Protein AF-A0A939I6L3-F1 (afdb_monomer)

Structure (mmCIF, N/CA/C/O backbone):
data_AF-A0A939I6L3-F1
#
_entry.id   AF-A0A939I6L3-F1
#
loop_
_atom_site.group_PDB
_atom_site.id
_atom_site.type_symbol
_atom_site.label_atom_id
_atom_site.label_alt_id
_atom_site.label_comp_id
_atom_site.label_asym_id
_atom_site.label_entity_id
_atom_site.label_seq_id
_atom_site.pdbx_PDB_ins_code
_atom_site.Cartn_x
_atom_site.Cartn_y
_atom_site.Cartn_z
_atom_site.occupancy
_atom_site.B_iso_or_equiv
_atom_site.auth_seq_id
_atom_site.auth_comp_id
_atom_site.auth_asym_id
_atom_site.auth_atom_id
_atom_site.pdbx_PDB_model_num
ATOM 1 N N . MET A 1 1 ? 7.924 -16.724 -8.239 1.00 59.38 1 MET A N 1
ATOM 2 C CA . MET A 1 1 ? 8.198 -15.270 -8.317 1.00 59.38 1 MET A CA 1
ATOM 3 C C . MET A 1 1 ? 8.837 -14.979 -9.667 1.00 59.38 1 MET A C 1
ATOM 5 O O . MET A 1 1 ? 9.495 -15.870 -10.185 1.00 59.38 1 MET A O 1
ATOM 9 N N . LEU A 1 2 ? 8.618 -13.796 -10.252 1.00 70.62 2 LEU A N 1
ATOM 10 C CA . LEU A 1 2 ? 9.364 -13.374 -11.448 1.00 70.62 2 LEU A CA 1
ATOM 11 C C . LEU A 1 2 ? 10.848 -13.211 -11.091 1.00 70.62 2 LEU A C 1
ATOM 13 O O . LEU A 1 2 ? 11.149 -12.801 -9.969 1.00 70.62 2 LEU A O 1
ATOM 17 N N . ALA A 1 3 ? 11.750 -13.502 -12.032 1.00 82.00 3 ALA A N 1
ATOM 18 C CA . ALA A 1 3 ? 13.159 -13.151 -11.877 1.00 82.00 3 ALA A CA 1
ATOM 19 C C . ALA A 1 3 ? 13.302 -11.616 -11.743 1.00 82.00 3 ALA A C 1
ATOM 21 O O . ALA A 1 3 ? 12.543 -10.891 -12.404 1.00 82.00 3 ALA A O 1
ATOM 22 N N . PRO A 1 4 ? 14.227 -11.106 -10.906 1.00 78.12 4 PRO A N 1
ATOM 23 C CA . PRO A 1 4 ? 14.408 -9.669 -10.677 1.00 78.12 4 PRO A CA 1
AT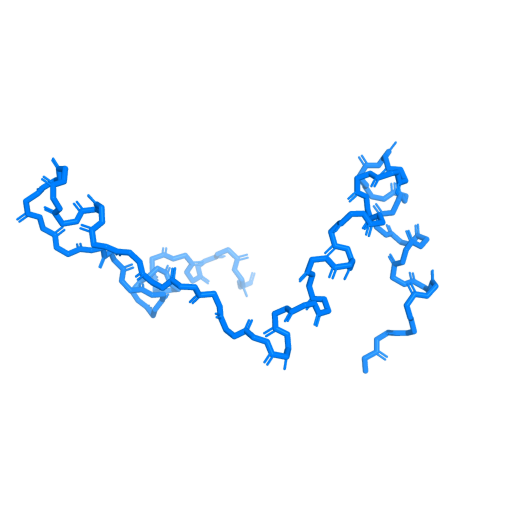OM 24 C C . PRO A 1 4 ? 14.566 -8.861 -11.970 1.00 78.12 4 PRO A C 1
ATOM 26 O O . PRO A 1 4 ? 13.944 -7.812 -12.132 1.00 78.12 4 PRO A O 1
ATOM 29 N N . GLU A 1 5 ? 15.316 -9.389 -12.933 1.00 83.69 5 GLU A N 1
ATOM 30 C CA . GLU A 1 5 ? 15.563 -8.759 -14.229 1.00 83.69 5 GLU A CA 1
ATOM 31 C C . GLU A 1 5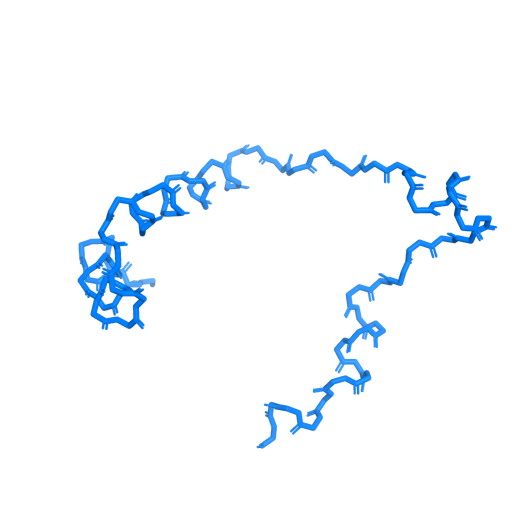 ? 14.286 -8.640 -15.069 1.00 83.69 5 GLU A C 1
ATOM 33 O O . G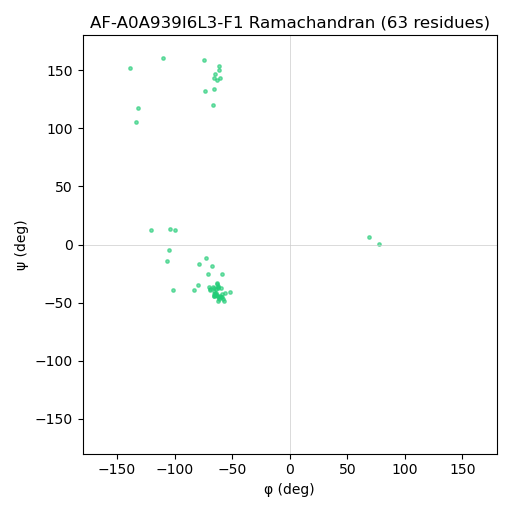LU A 1 5 ? 14.009 -7.584 -15.637 1.00 83.69 5 GLU A O 1
ATOM 38 N N . THR A 1 6 ? 13.446 -9.678 -15.071 1.00 88.31 6 THR A N 1
ATOM 39 C CA . THR A 1 6 ? 12.143 -9.650 -15.750 1.00 88.31 6 THR A CA 1
ATOM 40 C C . THR A 1 6 ? 11.185 -8.656 -15.092 1.00 88.31 6 THR A C 1
ATOM 42 O O . THR A 1 6 ? 10.403 -7.997 -15.779 1.00 88.31 6 THR A O 1
ATOM 45 N N . ALA A 1 7 ? 11.220 -8.534 -13.761 1.00 85.00 7 ALA A N 1
ATOM 46 C CA . ALA A 1 7 ? 10.419 -7.542 -13.049 1.00 85.00 7 ALA A CA 1
ATOM 47 C C . ALA A 1 7 ? 10.873 -6.114 -13.392 1.00 85.00 7 ALA A C 1
ATOM 49 O O . ALA A 1 7 ? 10.034 -5.270 -13.698 1.00 85.00 7 ALA A O 1
ATOM 50 N N . ARG A 1 8 ? 12.188 -5.867 -13.414 1.00 86.94 8 ARG A N 1
ATOM 51 C CA . ARG A 1 8 ? 12.796 -4.581 -13.784 1.00 86.94 8 ARG A CA 1
ATOM 52 C C . ARG A 1 8 ? 12.390 -4.129 -15.183 1.00 86.94 8 ARG A C 1
ATOM 54 O O . ARG A 1 8 ? 11.941 -2.997 -15.346 1.00 86.94 8 ARG A O 1
ATOM 61 N N . GLU A 1 9 ? 12.488 -5.003 -16.181 1.00 89.62 9 GLU A N 1
ATOM 62 C CA . GLU A 1 9 ? 12.118 -4.683 -17.568 1.00 89.62 9 GLU A CA 1
ATOM 63 C C . GLU A 1 9 ? 10.633 -4.336 -17.703 1.00 89.62 9 GLU A C 1
ATOM 65 O O . GLU A 1 9 ? 10.283 -3.295 -18.259 1.00 89.62 9 GLU A O 1
ATOM 70 N N . ARG A 1 10 ? 9.751 -5.164 -17.130 1.00 92.06 10 ARG A N 1
ATOM 71 C CA . ARG A 1 10 ? 8.298 -4.948 -17.206 1.00 92.06 10 ARG A CA 1
ATOM 72 C C . ARG A 1 10 ? 7.854 -3.687 -16.474 1.00 92.06 10 ARG A C 1
ATOM 74 O O . ARG A 1 10 ? 7.021 -2.948 -16.990 1.00 92.06 10 ARG A O 1
ATOM 81 N N . LEU A 1 11 ? 8.396 -3.437 -15.284 1.00 90.19 11 LEU A N 1
ATOM 82 C CA . LEU A 1 11 ? 8.054 -2.253 -14.499 1.00 90.19 11 LEU A CA 1
ATOM 83 C C . LEU A 1 11 ? 8.612 -0.980 -15.136 1.00 90.19 11 LEU A C 1
ATOM 85 O O . LEU A 1 11 ? 7.923 0.032 -15.144 1.00 90.19 11 LEU A O 1
ATOM 89 N N . THR A 1 12 ? 9.806 -1.033 -15.733 1.00 93.62 12 THR A N 1
ATOM 90 C CA . THR A 1 12 ? 10.369 0.120 -16.456 1.00 93.62 12 THR A CA 1
ATOM 91 C C . THR A 1 12 ? 9.519 0.461 -17.672 1.00 93.62 12 THR A C 1
ATOM 93 O O . THR A 1 12 ? 9.198 1.626 -17.876 1.00 93.62 12 THR A O 1
ATOM 96 N N . ALA A 1 13 ? 9.081 -0.545 -18.435 1.00 93.50 13 ALA A N 1
ATOM 97 C CA . ALA A 1 13 ? 8.166 -0.330 -19.553 1.00 93.50 13 ALA A CA 1
ATOM 98 C C . ALA A 1 13 ? 6.811 0.254 -19.106 1.00 93.50 13 ALA A C 1
ATOM 100 O O . ALA A 1 13 ? 6.239 1.076 -19.814 1.00 93.50 13 ALA A O 1
ATOM 101 N N . ALA A 1 14 ? 6.305 -0.146 -17.933 1.00 92.44 14 ALA A N 1
ATOM 102 C CA . ALA A 1 14 ? 5.019 0.321 -17.414 1.00 92.44 14 ALA A CA 1
ATOM 103 C C . ALA A 1 14 ? 5.074 1.715 -16.763 1.00 92.44 14 ALA A C 1
ATOM 105 O O . ALA A 1 14 ? 4.096 2.454 -16.828 1.00 92.44 14 ALA A O 1
ATOM 106 N N . TRP A 1 15 ? 6.174 2.059 -16.087 1.00 91.75 15 TRP A N 1
ATOM 107 C CA . TRP A 1 15 ? 6.287 3.280 -15.275 1.00 91.75 15 TRP A CA 1
ATOM 108 C C . TRP A 1 15 ? 7.168 4.362 -15.908 1.00 91.75 15 TRP A C 1
ATOM 110 O O . TRP A 1 15 ? 7.119 5.506 -15.471 1.00 91.75 15 TRP A O 1
ATOM 120 N N . GLY A 1 16 ? 7.960 4.023 -16.929 1.00 92.50 16 GLY A N 1
ATOM 121 C CA . GLY A 1 16 ? 8.752 4.974 -17.715 1.00 92.50 16 GLY A CA 1
ATOM 122 C C . GLY A 1 16 ? 10.039 5.480 -17.055 1.00 92.50 16 GLY A C 1
ATOM 123 O O . GLY A 1 16 ? 10.754 6.262 -17.674 1.00 92.50 16 GLY A O 1
ATOM 124 N N . ASP A 1 17 ? 10.367 5.036 -15.837 1.00 93.06 17 ASP A N 1
ATOM 125 C CA . ASP A 1 17 ? 11.555 5.475 -15.094 1.00 93.06 17 ASP A CA 1
ATOM 126 C C . ASP A 1 17 ? 12.310 4.276 -14.498 1.00 93.06 17 ASP A C 1
ATOM 128 O O . ASP A 1 17 ? 11.895 3.666 -13.509 1.00 93.06 17 ASP A O 1
ATOM 132 N N . ALA A 1 18 ? 13.450 3.946 -15.108 1.00 90.19 18 ALA A N 1
ATOM 133 C CA . ALA A 1 18 ? 14.287 2.828 -14.690 1.00 90.19 18 ALA A CA 1
ATOM 134 C C . ALA A 1 18 ? 14.907 3.036 -13.298 1.00 90.19 18 ALA A C 1
ATOM 136 O O . ALA A 1 18 ? 15.000 2.088 -12.519 1.00 90.19 18 ALA A O 1
ATOM 137 N N . ALA A 1 19 ? 15.311 4.264 -12.955 1.00 91.75 19 ALA A N 1
ATOM 138 C CA . ALA A 1 19 ? 15.929 4.551 -11.663 1.00 91.75 19 ALA A CA 1
ATOM 139 C C . ALA A 1 19 ? 14.907 4.415 -10.526 1.00 91.75 19 ALA A C 1
ATOM 141 O O . ALA A 1 19 ? 15.209 3.867 -9.460 1.00 91.75 19 ALA A O 1
ATOM 142 N N . PHE A 1 20 ? 13.672 4.849 -10.774 1.00 92.25 20 PHE A N 1
ATOM 143 C CA . PHE A 1 20 ? 12.563 4.650 -9.850 1.00 92.25 20 PHE A CA 1
ATOM 144 C C . PHE A 1 20 ? 12.243 3.162 -9.642 1.00 92.25 20 PHE A C 1
ATOM 146 O O . PHE A 1 20 ? 12.068 2.720 -8.502 1.00 92.25 20 PHE A O 1
ATOM 153 N N . VAL A 1 21 ? 12.215 2.372 -10.720 1.00 93.56 21 VAL A N 1
ATOM 154 C CA . VAL A 1 21 ? 11.987 0.919 -10.653 1.00 93.56 21 VAL A CA 1
ATOM 155 C C . VAL A 1 21 ? 13.072 0.221 -9.840 1.00 93.56 21 VAL A C 1
ATOM 157 O O . VAL A 1 21 ? 12.742 -0.550 -8.937 1.00 93.56 21 VAL A O 1
ATOM 160 N N . GLU A 1 22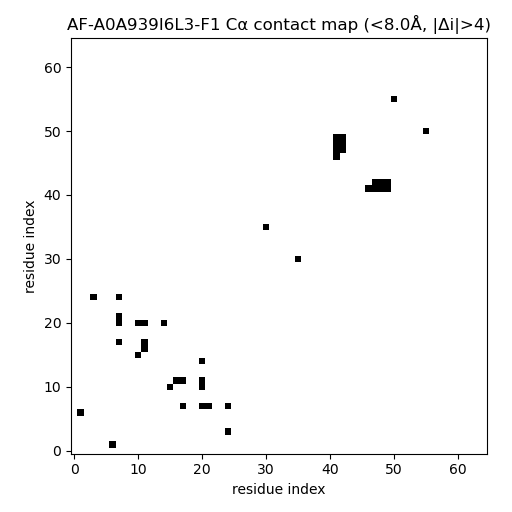 ? 14.344 0.538 -10.087 1.00 91.69 22 GLU A N 1
ATOM 161 C CA . GLU A 1 22 ? 15.467 -0.011 -9.320 1.00 91.69 22 GLU A CA 1
ATOM 162 C C . GLU A 1 22 ? 15.347 0.294 -7.826 1.00 91.69 22 GLU A C 1
ATOM 164 O O . GLU A 1 22 ? 15.472 -0.600 -6.983 1.00 91.69 22 GLU A O 1
ATOM 169 N N . SER A 1 23 ? 15.043 1.548 -7.485 1.00 92.00 23 SER A N 1
ATOM 170 C CA . SER A 1 23 ? 14.830 1.966 -6.098 1.00 92.00 23 SER A CA 1
ATOM 171 C C . SER A 1 23 ? 13.696 1.175 -5.434 1.00 92.00 23 SER A C 1
ATOM 173 O O . SER A 1 23 ? 13.837 0.691 -4.307 1.00 92.00 23 SER A O 1
ATOM 175 N N . ARG A 1 24 ? 12.585 0.952 -6.149 1.00 91.88 24 ARG A N 1
ATOM 176 C CA . ARG A 1 24 ? 11.447 0.181 -5.629 1.00 91.88 24 ARG A CA 1
ATOM 177 C C . ARG A 1 24 ? 11.728 -1.303 -5.467 1.00 91.88 24 ARG A C 1
ATOM 179 O O . ARG A 1 24 ? 11.275 -1.878 -4.475 1.00 91.88 24 ARG A O 1
ATOM 186 N N . LEU A 1 25 ? 12.460 -1.921 -6.389 1.00 90.31 25 LEU A N 1
ATOM 187 C CA . LEU A 1 25 ? 12.849 -3.326 -6.265 1.00 90.31 25 LEU A CA 1
ATOM 188 C C . LEU A 1 25 ? 13.765 -3.538 -5.053 1.00 90.31 25 LEU A C 1
ATOM 190 O O . LEU A 1 25 ? 13.509 -4.442 -4.257 1.00 90.31 25 LEU A O 1
ATOM 194 N N . ARG A 1 26 ? 14.745 -2.648 -4.843 1.00 90.12 26 ARG A N 1
ATOM 195 C CA . ARG A 1 26 ? 15.623 -2.681 -3.659 1.00 90.12 26 ARG A CA 1
ATOM 196 C C . ARG A 1 26 ? 14.859 -2.479 -2.351 1.00 90.12 26 ARG A C 1
ATOM 198 O O . ARG A 1 26 ? 15.072 -3.225 -1.398 1.00 90.12 26 ARG A O 1
ATOM 205 N N . ALA A 1 27 ? 13.945 -1.508 -2.302 1.00 89.06 27 ALA A N 1
ATOM 206 C CA . ALA A 1 27 ? 13.116 -1.282 -1.117 1.00 89.06 27 ALA A CA 1
ATOM 207 C C . ALA A 1 27 ? 12.279 -2.525 -0.779 1.00 89.06 27 ALA A C 1
ATOM 209 O O . ALA A 1 27 ? 12.261 -2.975 0.365 1.00 89.06 27 ALA A O 1
ATOM 210 N N . ARG A 1 28 ? 11.655 -3.147 -1.786 1.00 87.56 28 ARG A N 1
ATOM 211 C CA . ARG A 1 28 ? 10.851 -4.356 -1.583 1.00 87.56 28 ARG A CA 1
ATOM 212 C C . ARG A 1 28 ? 11.663 -5.539 -1.058 1.00 87.56 28 ARG A C 1
ATOM 214 O O . ARG A 1 28 ? 11.148 -6.288 -0.234 1.00 87.56 28 ARG A O 1
ATOM 221 N N . GLU A 1 29 ? 12.904 -5.700 -1.509 1.00 89.62 29 GLU A N 1
ATOM 222 C CA . GLU A 1 29 ? 13.811 -6.716 -0.969 1.00 89.62 29 GLU A CA 1
ATOM 223 C C . GLU 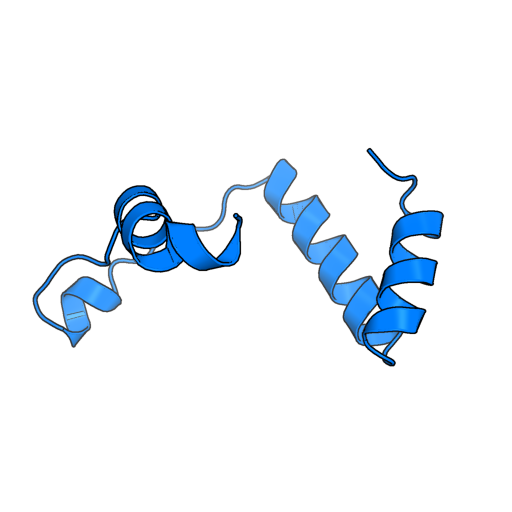A 1 29 ? 14.152 -6.448 0.506 1.00 89.62 29 GLU A C 1
ATOM 225 O O . GLU A 1 29 ? 14.211 -7.373 1.311 1.00 89.62 29 GLU A O 1
ATOM 230 N N . SER A 1 30 ? 14.327 -5.183 0.900 1.00 89.31 30 SER A N 1
ATOM 231 C CA . SER A 1 30 ? 14.609 -4.850 2.303 1.00 89.31 30 SER A CA 1
ATOM 232 C C . SER A 1 30 ? 13.471 -5.263 3.245 1.00 89.31 30 SER A C 1
ATOM 234 O O . SER A 1 30 ? 13.730 -5.812 4.316 1.00 89.31 30 SER A O 1
ATOM 236 N N . PHE A 1 31 ? 12.218 -5.132 2.799 1.00 87.75 31 PHE A N 1
ATOM 237 C CA . PHE A 1 31 ? 11.033 -5.477 3.589 1.00 87.75 31 PHE A CA 1
ATOM 238 C C . PHE A 1 31 ? 10.876 -6.976 3.870 1.00 87.75 31 PHE A C 1
ATOM 240 O O . PHE A 1 31 ? 10.147 -7.350 4.786 1.00 87.75 31 PHE A O 1
ATOM 247 N N . THR A 1 32 ? 11.550 -7.857 3.118 1.00 89.94 32 THR A N 1
ATOM 248 C CA . THR A 1 32 ? 11.544 -9.298 3.431 1.00 89.94 32 THR A CA 1
ATOM 249 C C . THR A 1 32 ? 12.493 -9.650 4.570 1.00 89.94 32 THR A C 1
ATOM 251 O O . THR A 1 32 ? 12.410 -10.750 5.110 1.00 89.94 32 THR A O 1
ATOM 254 N N . ARG A 1 33 ? 13.427 -8.752 4.901 1.00 92.56 33 ARG A N 1
ATOM 255 C CA . ARG A 1 33 ? 14.421 -8.949 5.962 1.00 92.56 33 ARG A CA 1
ATOM 256 C C . ARG A 1 33 ? 14.031 -8.202 7.228 1.00 92.56 33 ARG A C 1
ATOM 258 O O . ARG A 1 33 ? 14.203 -8.730 8.320 1.00 92.56 33 ARG A O 1
ATOM 265 N N . GLU A 1 34 ? 13.491 -7.000 7.068 1.00 91.94 34 GLU A N 1
ATOM 266 C CA . GLU A 1 34 ? 13.077 -6.148 8.173 1.00 91.94 34 GLU A CA 1
ATOM 267 C C . GLU A 1 34 ? 11.659 -5.622 7.922 1.00 91.94 34 GLU A C 1
ATOM 269 O O . GLU A 1 34 ? 11.433 -4.921 6.932 1.00 91.94 34 GLU A O 1
ATOM 274 N N . PRO A 1 35 ? 10.682 -5.955 8.784 1.00 90.31 35 PRO A N 1
ATOM 275 C CA . PRO A 1 35 ? 9.346 -5.399 8.659 1.00 90.31 35 PRO A CA 1
ATOM 276 C C . PRO A 1 35 ? 9.375 -3.890 8.908 1.00 90.31 35 PRO A C 1
ATOM 278 O O . PRO A 1 35 ? 10.079 -3.399 9.790 1.00 90.31 35 PRO A O 1
ATOM 281 N N . GLU A 1 36 ? 8.558 -3.148 8.163 1.00 90.75 36 GLU A N 1
ATOM 282 C CA . GLU A 1 36 ? 8.456 -1.705 8.356 1.00 90.75 36 GLU A CA 1
ATOM 283 C C . GLU A 1 36 ? 7.920 -1.356 9.751 1.00 90.75 36 GLU A C 1
ATOM 285 O O . GLU A 1 36 ? 7.008 -1.992 10.291 1.00 90.75 36 GLU A O 1
ATOM 290 N N . ARG A 1 37 ? 8.471 -0.286 10.335 1.00 93.44 37 ARG A N 1
ATOM 291 C CA . ARG A 1 37 ? 8.017 0.229 11.627 1.00 93.44 37 ARG A CA 1
ATOM 292 C C . ARG A 1 37 ? 6.602 0.792 11.503 1.00 93.44 37 ARG A C 1
ATOM 294 O O . ARG A 1 37 ? 6.372 1.792 10.825 1.00 93.44 37 ARG A O 1
ATOM 301 N N . VAL A 1 38 ? 5.674 0.231 12.271 1.00 94.75 38 VAL A N 1
ATOM 302 C CA . VAL A 1 38 ? 4.334 0.802 12.442 1.00 94.75 38 VAL A CA 1
ATOM 303 C C . VAL A 1 38 ? 4.411 2.043 13.337 1.00 94.75 38 VAL A C 1
ATOM 305 O O . VAL A 1 38 ? 5.023 2.014 14.404 1.00 94.75 38 VAL A O 1
ATOM 308 N N . THR A 1 39 ? 3.784 3.141 12.911 1.00 95.94 39 THR A N 1
ATOM 309 C CA . THR A 1 39 ? 3.715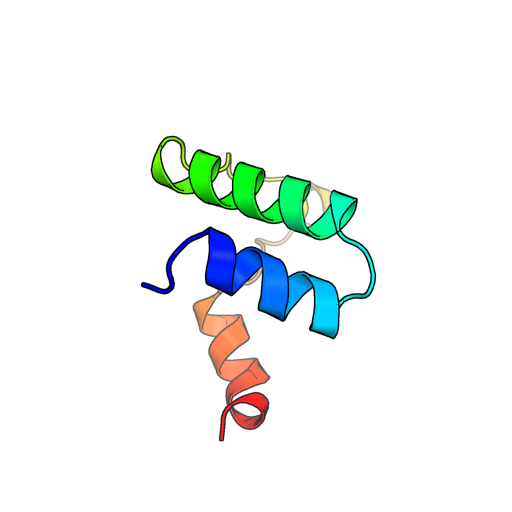 4.401 13.673 1.00 95.94 39 THR A CA 1
ATOM 310 C C . THR A 1 39 ? 2.299 4.659 14.190 1.00 95.94 39 THR A C 1
ATOM 312 O O . THR A 1 39 ? 1.327 4.123 13.660 1.00 95.94 39 THR A O 1
ATOM 315 N N . ASP A 1 40 ? 2.155 5.518 15.203 1.00 96.44 40 ASP A N 1
ATOM 316 C CA . ASP A 1 40 ? 0.854 5.904 15.769 1.00 96.44 40 ASP A CA 1
ATOM 317 C C . ASP A 1 40 ? 0.341 7.265 15.252 1.00 96.44 40 ASP A C 1
ATOM 319 O O . ASP A 1 40 ? -0.627 7.823 15.777 1.00 96.44 40 ASP A O 1
ATOM 323 N N . THR A 1 41 ? 0.970 7.799 14.200 1.00 97.56 41 THR A N 1
ATOM 324 C CA . THR A 1 41 ? 0.727 9.151 13.673 1.00 97.56 41 THR A CA 1
ATOM 325 C C . THR A 1 41 ? -0.733 9.392 13.302 1.00 97.56 41 THR A C 1
ATOM 327 O O . THR A 1 41 ? -1.276 10.441 13.637 1.00 97.56 41 THR A O 1
ATOM 330 N N . VAL A 1 42 ? -1.405 8.417 12.679 1.00 97.81 42 VAL A N 1
ATOM 331 C CA . VAL A 1 42 ? -2.826 8.550 12.310 1.00 97.81 42 VAL A CA 1
ATOM 332 C C . VAL A 1 42 ? -3.700 8.764 13.546 1.00 97.81 42 VAL A C 1
ATOM 334 O O . VAL A 1 42 ? -4.529 9.672 13.559 1.00 97.81 42 VAL A O 1
ATOM 337 N N . ARG A 1 43 ? -3.460 7.993 14.614 1.00 97.88 43 ARG A N 1
ATOM 338 C CA . ARG A 1 43 ? -4.163 8.152 15.893 1.00 97.88 43 ARG A CA 1
ATOM 339 C C . ARG A 1 43 ? -3.909 9.524 16.497 1.00 97.88 43 ARG A C 1
ATOM 341 O O . ARG A 1 43 ? -4.851 10.166 16.945 1.00 97.88 43 ARG A O 1
ATOM 348 N N . ARG A 1 44 ? -2.654 9.974 16.494 1.00 98.19 44 ARG A N 1
ATOM 349 C CA . ARG A 1 44 ? -2.269 11.276 17.053 1.00 98.19 44 ARG A CA 1
ATOM 350 C C . ARG A 1 44 ? -2.899 12.456 16.318 1.00 98.19 44 ARG A C 1
ATOM 352 O O . ARG A 1 44 ? -3.313 13.405 16.968 1.00 98.19 44 ARG A O 1
ATOM 359 N N . VAL A 1 45 ? -2.955 12.407 14.988 1.00 98.44 45 VAL A N 1
ATOM 360 C CA . VAL A 1 45 ? -3.451 13.523 14.167 1.00 98.44 45 VAL A CA 1
ATOM 361 C C . VAL A 1 45 ? -4.977 13.521 14.070 1.00 98.44 45 VAL A C 1
ATOM 363 O O . VAL A 1 45 ? -5.588 14.582 14.114 1.00 98.44 45 VAL A O 1
ATOM 366 N N . LEU A 1 46 ? -5.607 12.347 13.949 1.00 97.81 46 LEU A N 1
ATOM 367 C CA . LEU A 1 46 ? -7.049 12.233 13.685 1.00 97.81 46 LEU A CA 1
ATOM 368 C C . LEU A 1 46 ? -7.883 11.826 14.908 1.00 97.81 46 LEU A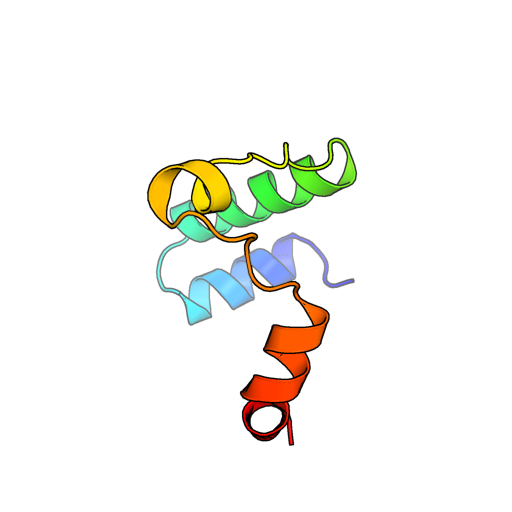 C 1
ATOM 370 O O . LEU A 1 46 ? -9.101 11.713 14.793 1.00 97.81 46 LEU A O 1
ATOM 374 N N . GLY A 1 47 ? -7.255 11.525 16.048 1.00 98.25 47 GLY A N 1
ATOM 375 C CA . GLY A 1 47 ? -7.940 11.069 17.265 1.00 98.25 47 GLY A CA 1
ATOM 376 C C . GLY A 1 47 ? -8.558 9.667 17.170 1.00 98.25 47 GLY A C 1
ATOM 377 O O . GLY A 1 47 ? -9.249 9.236 18.089 1.00 98.25 47 GLY A O 1
ATOM 378 N N . ARG A 1 48 ? -8.321 8.934 16.075 1.00 96.94 48 ARG A N 1
ATOM 379 C CA . ARG A 1 48 ? -8.878 7.597 15.812 1.00 96.94 48 ARG A CA 1
ATOM 380 C C . ARG A 1 48 ? -7.830 6.666 15.195 1.00 96.94 48 ARG A C 1
ATOM 382 O O . ARG A 1 48 ? -6.935 7.157 14.505 1.00 96.94 48 ARG A O 1
ATOM 389 N N . PRO A 1 49 ? -7.915 5.340 15.404 1.00 96.25 49 PRO A N 1
ATOM 390 C CA . PRO A 1 49 ? -6.970 4.402 14.802 1.00 96.25 49 PRO A CA 1
ATOM 391 C C . PRO A 1 49 ? -7.015 4.443 13.261 1.00 96.25 49 PRO A C 1
ATOM 393 O O . PRO A 1 49 ? -8.054 4.786 12.685 1.00 96.25 49 PRO A O 1
ATOM 396 N N . PRO A 1 50 ? -5.907 4.090 12.578 1.00 96.75 50 PRO A N 1
ATOM 397 C CA . PRO A 1 50 ? -5.927 3.888 11.133 1.00 96.75 50 PRO A CA 1
ATOM 398 C C . PRO A 1 50 ? -6.878 2.747 10.759 1.00 96.75 50 PRO A C 1
ATOM 400 O O . PRO A 1 50 ? -7.060 1.799 11.523 1.00 96.75 50 PRO A O 1
ATOM 403 N N . ARG A 1 51 ? -7.467 2.830 9.562 1.00 96.12 51 ARG A N 1
ATOM 404 C CA . ARG A 1 51 ? -8.236 1.717 8.997 1.00 96.12 51 ARG A CA 1
ATOM 405 C C . ARG A 1 51 ? -7.288 0.552 8.716 1.00 96.12 51 ARG A C 1
ATOM 407 O O . ARG A 1 51 ? -6.220 0.755 8.142 1.00 96.12 51 ARG A O 1
ATOM 414 N N . ASP A 1 52 ? -7.682 -0.653 9.113 1.00 96.00 52 ASP A N 1
ATOM 415 C CA . ASP A 1 52 ? -6.919 -1.858 8.807 1.00 96.00 52 ASP A CA 1
ATOM 416 C C . ASP A 1 52 ? -7.074 -2.271 7.332 1.00 96.00 52 ASP A C 1
ATOM 418 O O . ASP A 1 52 ? -8.041 -1.914 6.650 1.00 96.00 52 ASP A O 1
ATOM 422 N N . PHE A 1 53 ? -6.114 -3.055 6.837 1.00 96.31 53 PHE A N 1
ATOM 423 C CA . PHE A 1 53 ? -6.103 -3.488 5.440 1.00 96.31 53 PHE A CA 1
ATOM 424 C C . PHE A 1 53 ? -7.314 -4.360 5.075 1.00 96.31 53 PHE A C 1
ATOM 426 O O . PHE A 1 53 ? -7.823 -4.263 3.964 1.00 96.31 53 PHE A O 1
ATOM 433 N N . ARG A 1 54 ? -7.843 -5.169 6.002 1.00 97.06 54 ARG A N 1
ATOM 434 C CA . ARG A 1 54 ? -9.023 -6.012 5.745 1.00 97.06 54 ARG A CA 1
ATOM 435 C C . ARG A 1 54 ? -10.272 -5.160 5.511 1.00 97.06 54 ARG A C 1
ATOM 437 O O . ARG A 1 54 ? -11.081 -5.498 4.650 1.00 97.06 54 ARG A O 1
ATOM 444 N N . SER A 1 55 ? -10.443 -4.085 6.268 1.00 97.19 55 SER A N 1
ATOM 445 C CA . SER A 1 55 ? -11.524 -3.123 6.078 1.00 97.19 55 SER A CA 1
ATOM 446 C C . SER A 1 55 ? -11.376 -2.410 4.731 1.00 97.19 55 SER A C 1
ATOM 448 O O . SER A 1 55 ? -12.339 -2.353 3.976 1.00 97.19 55 SER A O 1
ATOM 450 N N . TRP A 1 56 ? -10.159 -1.987 4.369 1.00 97.31 56 TRP A N 1
ATOM 451 C CA . TRP A 1 56 ? -9.885 -1.414 3.044 1.00 97.31 56 TRP A CA 1
ATOM 452 C C . TRP A 1 56 ? -10.222 -2.384 1.898 1.00 97.31 56 TRP A C 1
ATOM 454 O O . TRP A 1 56 ? -10.907 -2.001 0.957 1.00 97.31 56 TRP A O 1
ATOM 464 N N . VAL A 1 57 ? -9.826 -3.659 1.997 1.00 97.62 57 VAL A N 1
ATO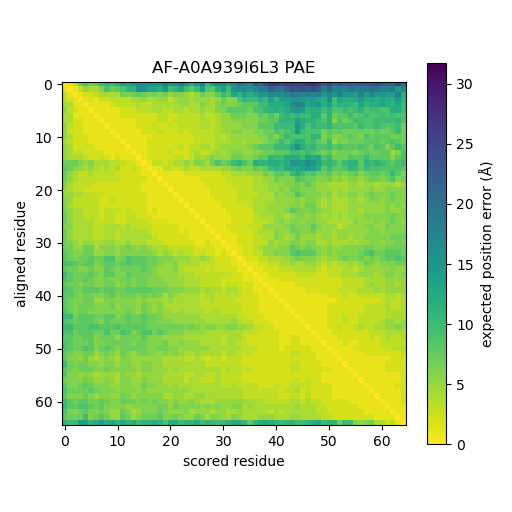M 465 C CA . VAL A 1 57 ? -10.141 -4.679 0.977 1.00 97.62 57 VAL A CA 1
ATOM 466 C C . VAL A 1 57 ? -11.650 -4.856 0.800 1.00 97.62 57 VAL A C 1
ATOM 468 O O . VAL A 1 57 ? -12.115 -5.054 -0.318 1.00 97.62 57 VAL A O 1
ATOM 471 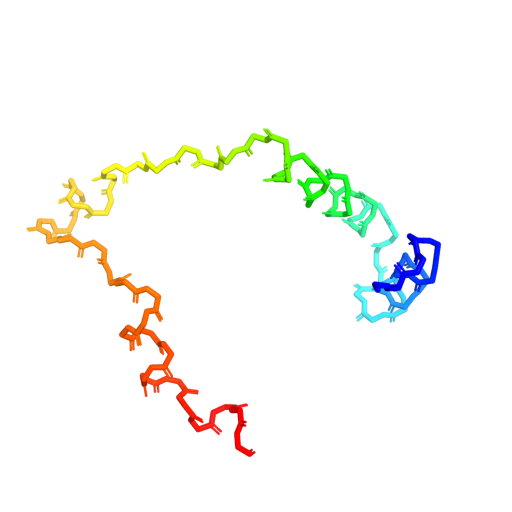N N . ARG A 1 58 ? -12.433 -4.781 1.884 1.00 97.38 58 ARG A N 1
ATOM 472 C CA . ARG A 1 58 ? -13.901 -4.848 1.800 1.00 97.38 58 ARG A CA 1
ATOM 473 C C . ARG A 1 58 ? -14.475 -3.644 1.062 1.00 97.38 58 ARG A C 1
ATOM 475 O O . ARG A 1 58 ? -15.336 -3.834 0.209 1.00 97.38 58 ARG A O 1
ATOM 482 N N . ASP A 1 59 ? -13.975 -2.450 1.372 1.00 97.75 59 ASP A N 1
ATOM 483 C CA . ASP A 1 59 ? -14.399 -1.201 0.733 1.00 97.75 59 ASP A CA 1
ATOM 484 C C . ASP A 1 59 ? -14.072 -1.201 -0.777 1.00 97.75 59 ASP A C 1
ATOM 486 O O . ASP A 1 59 ? -14.851 -0.688 -1.576 1.00 97.75 59 ASP A O 1
ATOM 490 N N . HIS A 1 60 ? -12.957 -1.828 -1.171 1.00 97.56 60 HIS A N 1
ATOM 491 C CA . HIS A 1 60 ? -12.431 -1.854 -2.544 1.00 97.56 60 HIS A CA 1
ATOM 492 C C . HIS A 1 60 ? -12.669 -3.170 -3.293 1.00 97.56 60 HIS A C 1
ATOM 494 O O . HIS A 1 60 ? -12.085 -3.411 -4.346 1.00 97.56 60 HIS A O 1
ATOM 500 N N . ALA A 1 61 ? -13.538 -4.047 -2.787 1.00 97.38 61 ALA A N 1
ATOM 501 C CA . ALA A 1 61 ? -13.727 -5.376 -3.369 1.00 97.38 61 ALA A CA 1
ATOM 502 C C . ALA A 1 61 ? -14.171 -5.345 -4.846 1.00 97.38 61 ALA A C 1
ATOM 504 O O . ALA A 1 61 ? -13.940 -6.312 -5.566 1.00 97.38 61 ALA A O 1
ATOM 505 N N . ALA A 1 62 ? -14.813 -4.261 -5.294 1.00 97.50 62 ALA A N 1
ATOM 506 C CA . ALA A 1 62 ? -15.245 -4.088 -6.679 1.00 97.50 62 ALA A CA 1
ATOM 507 C C . ALA A 1 62 ? -14.084 -3.865 -7.666 1.00 97.50 62 ALA A C 1
ATOM 509 O O . ALA A 1 62 ? -14.224 -4.238 -8.825 1.00 97.50 62 ALA A O 1
ATOM 510 N N . ASP A 1 63 ? -12.940 -3.342 -7.214 1.00 96.44 63 ASP A N 1
ATOM 511 C CA . ASP A 1 63 ? -11.775 -3.051 -8.067 1.00 96.44 63 ASP A CA 1
ATOM 512 C C . ASP A 1 63 ? -11.036 -4.328 -8.521 1.00 96.44 63 ASP A C 1
ATOM 514 O O . ASP A 1 63 ? -10.161 -4.279 -9.384 1.00 96.44 63 ASP A O 1
ATOM 518 N N . PHE A 1 64 ? -11.374 -5.477 -7.923 1.00 93.19 64 PHE A N 1
ATOM 519 C CA . PHE A 1 64 ? -10.711 -6.771 -8.125 1.00 93.19 64 PHE A CA 1
ATOM 520 C C . PHE A 1 64 ? -11.649 -7.865 -8.665 1.00 93.19 64 PHE A C 1
ATOM 522 O O . PHE A 1 64 ? -11.302 -9.046 -8.592 1.00 93.19 64 PHE A O 1
ATOM 529 N N . ARG A 1 65 ? -12.847 -7.498 -9.137 1.00 85.62 65 ARG A N 1
ATOM 530 C CA . ARG A 1 65 ? -13.823 -8.426 -9.731 1.00 85.62 65 ARG A CA 1
ATOM 531 C C . ARG A 1 65 ? -13.753 -8.445 -11.249 1.00 85.62 65 ARG A C 1
ATOM 533 O O . ARG A 1 65 ? -13.463 -7.384 -11.836 1.00 85.62 65 ARG A O 1
#

Foldseek 3Di:
DDDLVVQLVVVCVVPVDSVVSVVVSVVVVVCVVPPDDDDQVCCVPVVDGDDDVVNVCVVCVVVVD

Solvent-accessible surface area (backbone atoms only — not comparable to full-atom values): 4129 Å² total; per-residue (Å²): 130,80,56,69,67,61,48,49,55,54,46,21,72,74,69,74,38,60,69,60,40,52,53,50,54,54,52,57,58,48,47,78,79,47,75,80,85,85,77,65,59,52,31,72,76,68,76,41,76,70,84,52,69,72,59,50,49,62,77,48,50,73,84,78,110

Radius of gyration: 16.47 Å; Cα contacts (8 Å, |Δi|>4): 21; chains: 1; bounding box: 31×29×37 Å

pLDDT: mean 92.03, std 6.57, range [59.38, 98.44]

Mean predicted aligned error: 4.99 Å

Sequence (65 aa):
MLAPETARERLTAAWGDAAFVESRLRARESFTREPERVTDTVRRVLGRPPRDFRSWVRDHAADFR

Secondary structure (DSSP, 8-state):
---HHHHHHHHHHHHS-HHHHHHHHHHHHHTTTSPPPP--HHHHHHSSPPPPHHHHHHHTGGGG-